Protein AF-A0A7R7AZN7-F1 (afdb_monomer)

Foldseek 3Di:
DDDLVCLLQLVVVLVVLVVCPVVDPPVVSCVVCVVSNCCSPPPNPVVDDPVSNVVSPVVNPPPDPHDDDPVVPDD

pLDDT: mean 84.05, std 17.0, range [43.56, 97.56]

Secondary structure (DSSP, 8-state):
---GGGHHHHHHHHHHHHHGGGTS-HHHHHHHHHHHHHIIIIIIGGGS-HHHHHHHHHHHTSS------GGGS--

Mean predicted aligned error: 7.8 Å

Sequence (75 aa):
MITERKLPALIAFQSFMTDQRAVLDAAEWSIKFGRPWHRITKQILPAFAPQAVEAARIAEQGPTVLYLPVEATAR

Solvent-accessible surface area (backbone atoms only — not comparable to full-atom values): 4656 Å² total; per-residue (Å²): 138,91,54,77,92,49,42,29,55,52,49,50,51,51,50,52,58,55,58,43,59,79,77,40,56,75,66,63,40,41,73,77,39,42,67,62,49,47,44,43,70,70,56,50,58,72,74,48,58,71,67,59,56,50,54,21,54,60,55,42,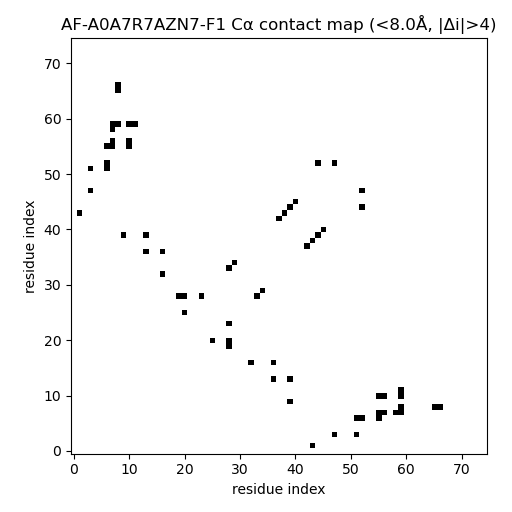78,44,95,67,79,84,76,73,63,84,81,74,76,78,126

Structure (mmCIF, N/CA/C/O backbone):
data_AF-A0A7R7AZN7-F1
#
_entry.id   AF-A0A7R7AZN7-F1
#
loop_
_atom_site.group_PDB
_atom_site.id
_atom_site.type_symbol
_atom_site.label_atom_id
_atom_site.label_alt_id
_atom_site.label_comp_id
_atom_site.label_asym_id
_atom_site.label_entity_id
_atom_site.label_seq_id
_atom_site.pdbx_PDB_ins_code
_atom_site.Cartn_x
_atom_site.Cartn_y
_atom_site.Cartn_z
_atom_site.occupancy
_atom_site.B_iso_or_equiv
_atom_site.auth_seq_id
_atom_site.auth_comp_id
_atom_site.auth_asym_id
_atom_site.auth_atom_id
_atom_site.pdbx_PDB_model_num
ATOM 1 N N . MET A 1 1 ? -1.943 -12.527 12.526 1.00 58.47 1 MET A N 1
ATOM 2 C CA . MET A 1 1 ? -3.139 -11.658 12.464 1.00 58.47 1 MET A CA 1
ATOM 3 C C . MET A 1 1 ? -2.700 -10.237 12.118 1.00 58.47 1 MET A C 1
ATOM 5 O O . MET A 1 1 ? -1.708 -9.780 12.680 1.00 58.47 1 MET A O 1
ATOM 9 N N . ILE A 1 2 ? -3.349 -9.579 11.153 1.00 74.94 2 ILE A N 1
ATOM 10 C CA . ILE A 1 2 ? -3.136 -8.147 10.871 1.00 74.94 2 ILE A CA 1
ATOM 11 C C . ILE A 1 2 ? -4.200 -7.380 11.656 1.00 74.94 2 ILE A C 1
ATOM 13 O O . ILE A 1 2 ? -5.357 -7.781 11.649 1.00 74.94 2 ILE A O 1
ATOM 17 N N . THR A 1 3 ? -3.793 -6.329 12.362 1.00 85.44 3 THR A N 1
ATOM 18 C CA . THR A 1 3 ? -4.673 -5.460 13.156 1.00 85.44 3 THR A CA 1
ATOM 19 C C . THR A 1 3 ? -4.592 -4.030 12.630 1.00 85.44 3 THR A C 1
ATOM 21 O O . THR A 1 3 ? -3.654 -3.701 11.902 1.00 85.44 3 THR A O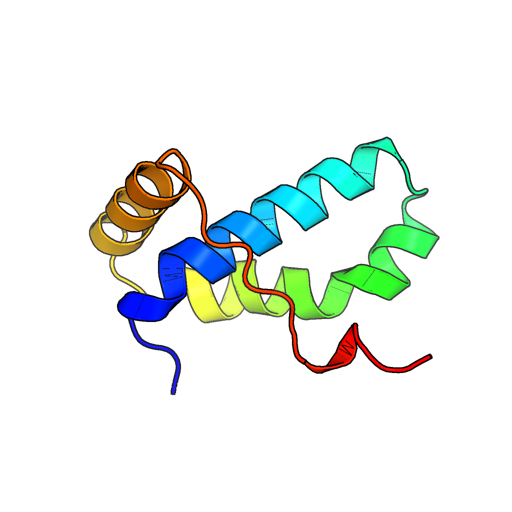 1
ATOM 24 N N . GLU A 1 4 ? -5.536 -3.170 13.022 1.00 87.06 4 GLU A N 1
ATOM 25 C CA . GLU A 1 4 ? -5.624 -1.776 12.552 1.00 87.06 4 GLU A CA 1
ATOM 26 C C . GLU A 1 4 ? -4.325 -0.982 12.750 1.00 87.06 4 GLU A C 1
ATOM 28 O O . GLU A 1 4 ? -3.932 -0.208 11.885 1.00 87.06 4 GLU A O 1
ATOM 33 N N . ARG A 1 5 ? -3.566 -1.270 13.816 1.00 86.69 5 ARG A N 1
ATOM 34 C CA . ARG A 1 5 ? -2.240 -0.680 14.081 1.00 86.69 5 ARG A CA 1
ATOM 35 C C . ARG A 1 5 ? -1.239 -0.851 12.926 1.00 86.69 5 ARG A C 1
ATOM 37 O O . ARG A 1 5 ? -0.283 -0.091 12.835 1.00 86.69 5 ARG A O 1
ATOM 44 N N . LYS A 1 6 ? -1.411 -1.864 12.069 1.00 88.31 6 LYS A N 1
ATOM 45 C CA . LYS A 1 6 ? -0.541 -2.111 10.905 1.00 88.31 6 LYS A CA 1
ATOM 46 C C . LYS A 1 6 ? -1.029 -1.433 9.623 1.00 88.31 6 LYS A C 1
ATOM 48 O O . LYS A 1 6 ? -0.288 -1.440 8.643 1.00 88.31 6 LYS A O 1
ATOM 53 N N . LEU A 1 7 ? -2.243 -0.876 9.604 1.00 91.38 7 LEU A N 1
ATOM 54 C CA . LEU A 1 7 ? -2.818 -0.265 8.404 1.00 91.38 7 LEU A CA 1
ATOM 55 C C . LEU A 1 7 ? -1.969 0.882 7.839 1.00 91.38 7 LEU A C 1
ATOM 57 O O . LEU A 1 7 ? -1.758 0.856 6.629 1.00 91.38 7 LEU A O 1
ATOM 61 N N . PRO A 1 8 ? -1.406 1.810 8.644 1.00 90.38 8 PRO A N 1
ATOM 62 C CA . PRO A 1 8 ? -0.592 2.893 8.089 1.00 90.38 8 PRO A CA 1
ATOM 63 C C . PRO A 1 8 ? 0.620 2.37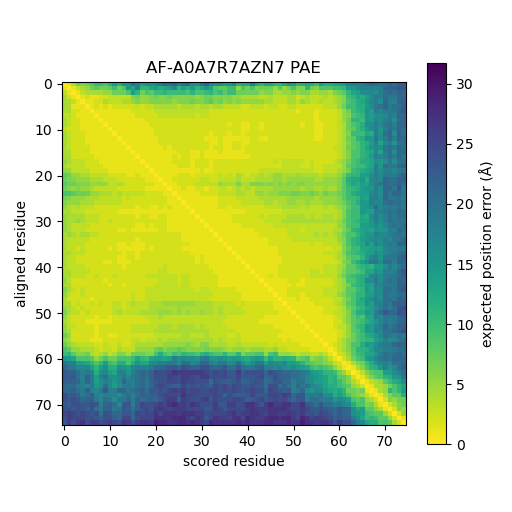2 7.306 1.00 90.38 8 PRO A C 1
ATOM 65 O O . PRO A 1 8 ? 0.861 2.787 6.180 1.00 90.38 8 PRO A O 1
ATOM 68 N N . ALA A 1 9 ? 1.327 1.370 7.841 1.00 89.25 9 ALA A N 1
ATOM 69 C CA . ALA A 1 9 ? 2.468 0.754 7.161 1.00 89.25 9 ALA A CA 1
ATOM 70 C C . ALA A 1 9 ? 2.068 0.009 5.873 1.00 89.25 9 ALA A C 1
ATOM 72 O O . ALA A 1 9 ? 2.805 0.021 4.890 1.00 89.25 9 ALA A O 1
ATOM 73 N N . LEU A 1 10 ? 0.899 -0.640 5.859 1.00 92.50 10 LEU A N 1
ATOM 74 C CA . LEU A 1 10 ? 0.379 -1.316 4.665 1.00 92.50 10 LEU A CA 1
ATOM 75 C C . LEU A 1 10 ? -0.023 -0.322 3.571 1.00 92.50 10 LEU A C 1
ATOM 77 O O . LEU A 1 10 ? 0.189 -0.605 2.394 1.00 92.50 10 LEU A O 1
ATOM 81 N N . ILE A 1 11 ? -0.579 0.827 3.959 1.00 92.88 11 ILE A N 1
ATOM 82 C CA . ILE A 1 11 ? -0.931 1.920 3.049 1.00 92.88 11 ILE A CA 1
ATOM 83 C C . ILE A 1 11 ? 0.336 2.572 2.492 1.00 92.88 11 ILE A C 1
ATOM 85 O O . ILE A 1 11 ? 0.432 2.723 1.277 1.00 92.88 11 ILE A O 1
ATOM 89 N N . ALA A 1 12 ? 1.340 2.843 3.329 1.00 90.19 12 ALA A N 1
ATOM 90 C CA . ALA A 1 12 ? 2.636 3.352 2.877 1.00 90.19 12 ALA A CA 1
ATOM 91 C C . ALA A 1 12 ? 3.295 2.392 1.870 1.00 90.19 12 ALA A C 1
ATOM 93 O O . ALA A 1 12 ? 3.770 2.803 0.813 1.00 90.19 12 ALA A O 1
ATOM 94 N N . PHE A 1 13 ? 3.255 1.082 2.141 1.00 93.38 13 PHE A N 1
ATOM 95 C CA . PHE A 1 13 ? 3.787 0.089 1.208 1.00 93.38 13 PHE A CA 1
ATOM 96 C C . PHE A 1 13 ? 2.969 -0.003 -0.091 1.00 93.38 13 PHE A C 1
ATOM 98 O O . PHE A 1 13 ? 3.540 -0.181 -1.168 1.00 93.38 13 PHE A O 1
ATOM 105 N N . GLN A 1 14 ? 1.643 0.157 -0.025 1.00 94.12 14 GLN A N 1
ATOM 106 C CA . GLN A 1 14 ? 0.803 0.277 -1.219 1.00 94.12 14 GLN A CA 1
ATOM 107 C C . GLN A 1 14 ? 1.165 1.517 -2.051 1.00 94.12 14 GLN A C 1
ATOM 109 O O . GLN A 1 14 ? 1.237 1.413 -3.278 1.00 94.12 14 GLN A O 1
ATOM 114 N N . SER A 1 15 ? 1.405 2.656 -1.399 1.00 93.19 15 SER A N 1
ATOM 115 C CA . SER A 1 15 ? 1.839 3.900 -2.044 1.00 93.19 15 SER A CA 1
ATOM 116 C C . SER A 1 15 ? 3.174 3.697 -2.763 1.00 93.19 15 SER A C 1
ATOM 118 O O . SER A 1 15 ? 3.243 3.833 -3.981 1.00 93.19 15 SER A O 1
ATOM 120 N N . PHE A 1 16 ? 4.174 3.157 -2.058 1.00 93.69 16 PHE A N 1
ATOM 121 C CA . PHE A 1 16 ? 5.470 2.804 -2.638 1.00 93.69 16 PHE A CA 1
ATOM 122 C C . PHE A 1 16 ? 5.344 1.903 -3.877 1.00 93.69 16 PHE A C 1
ATOM 124 O O . PHE A 1 16 ? 5.929 2.190 -4.919 1.00 93.69 16 PHE A O 1
ATOM 131 N N . MET A 1 17 ? 4.559 0.820 -3.805 1.00 94.88 17 MET A N 1
ATOM 132 C CA . MET A 1 17 ? 4.343 -0.054 -4.967 1.00 94.88 17 MET A CA 1
ATOM 133 C C . MET A 1 17 ? 3.680 0.690 -6.134 1.00 94.88 17 MET A C 1
ATOM 135 O O . MET A 1 17 ? 3.958 0.371 -7.289 1.00 94.88 17 MET A O 1
ATOM 139 N N . THR A 1 18 ? 2.812 1.662 -5.851 1.00 94.94 18 THR A N 1
ATOM 140 C CA . THR A 1 18 ? 2.195 2.511 -6.878 1.00 94.94 18 THR A CA 1
ATOM 141 C C . THR A 1 18 ? 3.250 3.381 -7.555 1.00 94.94 18 THR A C 1
ATOM 143 O O . THR A 1 18 ? 3.314 3.378 -8.783 1.00 94.94 18 THR A O 1
ATOM 146 N N . ASP A 1 19 ? 4.140 4.015 -6.790 1.00 94.69 19 ASP A N 1
ATOM 147 C CA . ASP A 1 19 ? 5.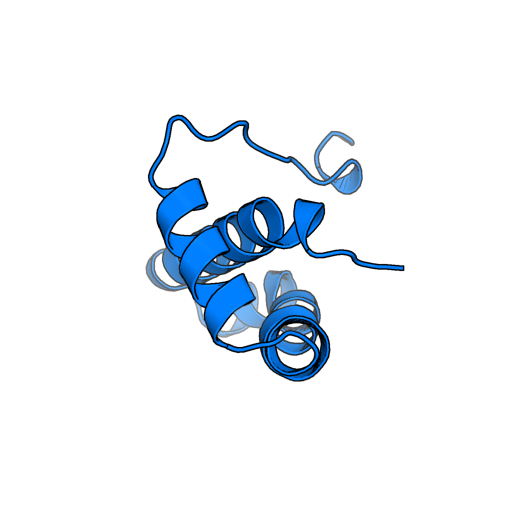229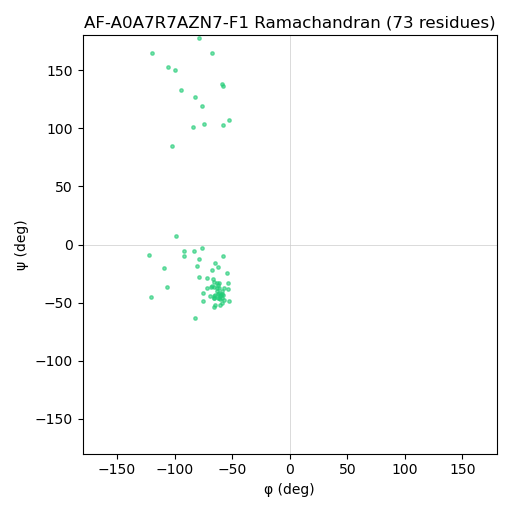 4.843 -7.329 1.00 94.69 19 ASP A CA 1
ATOM 148 C C . ASP A 1 19 ? 6.188 4.033 -8.210 1.00 94.69 19 ASP A C 1
ATOM 150 O O . ASP A 1 19 ? 6.620 4.490 -9.269 1.00 94.69 19 ASP A O 1
ATOM 154 N N . GLN A 1 20 ? 6.460 2.775 -7.843 1.00 95.31 20 GLN A N 1
ATOM 155 C CA . GLN A 1 20 ? 7.299 1.887 -8.654 1.00 95.31 20 GLN A CA 1
ATOM 156 C C . GLN A 1 20 ? 6.712 1.593 -10.046 1.00 95.31 20 GLN A C 1
ATOM 158 O O . GLN A 1 20 ? 7.470 1.210 -10.935 1.00 95.31 20 GLN A O 1
ATOM 163 N N . ARG A 1 21 ? 5.402 1.788 -10.284 1.00 92.88 21 ARG A N 1
ATOM 164 C CA . ARG A 1 21 ? 4.820 1.654 -11.638 1.00 92.88 21 ARG A CA 1
ATOM 165 C C . ARG A 1 21 ? 5.299 2.726 -12.610 1.00 92.88 21 ARG A C 1
ATOM 167 O O . ARG A 1 21 ? 5.192 2.519 -13.812 1.00 92.88 21 ARG A O 1
ATOM 174 N N . ALA A 1 22 ? 5.779 3.863 -12.110 1.00 93.00 22 ALA A N 1
ATOM 175 C CA . ALA A 1 22 ? 6.339 4.917 -12.951 1.00 93.00 22 ALA A CA 1
ATOM 176 C C . ALA A 1 22 ? 7.794 4.630 -13.360 1.00 93.00 22 ALA A C 1
ATOM 178 O O . ALA A 1 22 ? 8.297 5.240 -14.299 1.00 93.00 22 ALA A O 1
ATOM 179 N N . VAL A 1 23 ? 8.469 3.724 -12.643 1.00 93.69 23 VAL A N 1
ATOM 180 C CA . VAL A 1 23 ? 9.905 3.440 -12.801 1.00 93.69 23 VAL A CA 1
ATOM 181 C C . VAL A 1 23 ? 10.149 2.098 -13.489 1.00 93.69 23 VAL A C 1
ATOM 183 O O . VAL A 1 23 ? 11.090 1.971 -14.266 1.00 93.69 23 VAL A O 1
ATOM 186 N N . LEU A 1 24 ? 9.320 1.095 -13.199 1.00 93.56 24 LEU A N 1
ATOM 187 C CA . LEU A 1 24 ? 9.444 -0.257 -13.738 1.00 93.56 24 LEU A CA 1
ATOM 188 C C . LEU A 1 24 ? 8.490 -0.474 -14.906 1.00 93.56 24 LEU A C 1
ATOM 190 O O . LEU A 1 24 ? 7.372 0.048 -14.913 1.00 93.56 24 LEU A O 1
ATOM 194 N N . ASP A 1 25 ? 8.885 -1.336 -15.840 1.00 96.06 25 ASP A N 1
ATOM 195 C CA . ASP A 1 25 ? 7.927 -1.857 -16.805 1.00 96.06 25 ASP A CA 1
ATOM 196 C C . ASP A 1 25 ? 6.881 -2.764 -16.125 1.00 96.06 25 ASP A C 1
ATOM 198 O O . ASP A 1 25 ? 7.020 -3.215 -14.981 1.00 96.06 25 ASP A O 1
ATOM 202 N N . ALA A 1 26 ? 5.789 -3.033 -16.840 1.00 94.75 26 ALA A N 1
ATOM 203 C CA . ALA A 1 26 ? 4.663 -3.777 -16.290 1.00 94.75 26 ALA A CA 1
ATOM 204 C C . ALA A 1 26 ? 5.017 -5.222 -15.885 1.00 94.75 26 ALA A C 1
ATOM 206 O O . ALA A 1 26 ? 4.442 -5.742 -14.922 1.00 94.75 26 ALA A O 1
ATOM 207 N N . ALA A 1 27 ? 5.935 -5.876 -16.601 1.00 96.81 27 ALA A N 1
ATOM 208 C CA . ALA A 1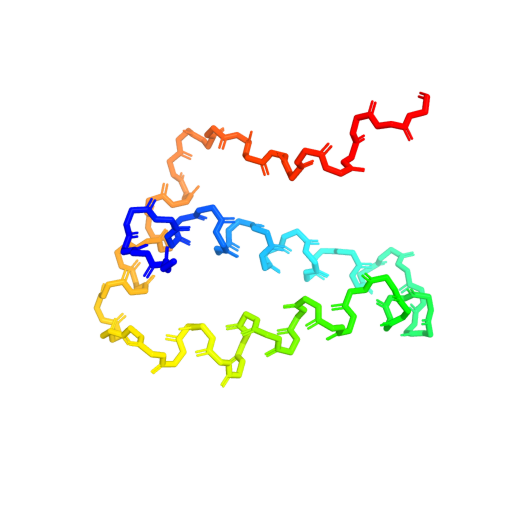 27 ? 6.312 -7.261 -16.340 1.00 96.81 27 ALA A CA 1
ATOM 209 C C . ALA A 1 27 ? 7.198 -7.351 -15.093 1.00 96.81 27 ALA A C 1
ATOM 211 O O . ALA A 1 27 ? 6.897 -8.121 -14.174 1.00 96.81 27 ALA A O 1
ATOM 212 N N . GLU A 1 28 ? 8.226 -6.509 -15.013 1.00 96.12 28 GLU A N 1
ATOM 213 C CA . GLU A 1 28 ? 9.109 -6.397 -13.853 1.00 96.12 28 GLU A CA 1
ATOM 214 C C . GLU A 1 28 ? 8.338 -5.998 -12.596 1.00 96.12 28 GLU A C 1
ATOM 216 O O . GLU A 1 28 ? 8.525 -6.589 -11.524 1.00 96.12 28 GLU A O 1
ATOM 221 N N . TRP A 1 29 ? 7.423 -5.036 -12.729 1.00 97.56 29 TRP A N 1
ATOM 222 C CA . TRP A 1 29 ? 6.554 -4.630 -11.635 1.00 97.56 29 TRP A CA 1
ATOM 223 C C . TRP A 1 29 ? 5.676 -5.790 -11.160 1.00 97.56 29 TRP A C 1
ATOM 225 O O . TRP A 1 29 ? 5.573 -6.040 -9.959 1.00 97.56 29 TRP A O 1
ATOM 235 N N . SER A 1 30 ? 5.064 -6.537 -12.085 1.00 96.25 30 SER A N 1
ATOM 236 C CA . SER A 1 30 ? 4.199 -7.671 -11.746 1.00 96.25 30 SER A CA 1
ATOM 237 C C . SER A 1 30 ? 4.963 -8.788 -11.033 1.00 96.25 30 SER A C 1
ATOM 239 O O . SER A 1 30 ? 4.456 -9.346 -10.057 1.00 96.25 30 SER A O 1
ATOM 241 N N . ILE A 1 31 ? 6.191 -9.086 -11.464 1.00 96.75 31 ILE A N 1
ATOM 242 C CA . ILE A 1 31 ? 7.052 -10.087 -10.817 1.00 96.75 31 ILE A CA 1
ATOM 243 C C . ILE A 1 31 ? 7.378 -9.672 -9.377 1.00 96.75 31 ILE A C 1
ATOM 245 O O . ILE A 1 31 ? 7.255 -10.486 -8.461 1.00 96.75 31 ILE A O 1
ATOM 249 N N . LYS A 1 32 ? 7.759 -8.407 -9.161 1.00 92.69 32 LYS A N 1
ATOM 250 C CA . LYS A 1 32 ? 8.172 -7.908 -7.839 1.00 92.69 32 LYS A CA 1
ATOM 251 C C . LYS A 1 32 ? 6.991 -7.679 -6.894 1.00 92.69 32 LYS A C 1
ATOM 253 O O . LYS A 1 32 ? 7.068 -8.011 -5.712 1.00 92.69 32 LYS A O 1
ATOM 258 N N . PHE A 1 33 ? 5.894 -7.123 -7.403 1.00 97.00 33 PHE A N 1
ATOM 259 C CA . PHE A 1 33 ? 4.827 -6.557 -6.577 1.00 97.00 33 PHE A CA 1
ATOM 260 C C . PHE A 1 33 ? 3.446 -7.171 -6.802 1.00 97.00 33 PHE A C 1
ATOM 262 O O . PHE A 1 33 ? 2.550 -6.931 -5.996 1.00 97.00 33 PHE A O 1
ATOM 269 N N . GLY A 1 34 ? 3.239 -8.013 -7.817 1.00 95.38 34 GLY A N 1
ATOM 270 C CA . GLY A 1 34 ? 1.910 -8.542 -8.150 1.00 95.38 34 GLY A CA 1
ATOM 271 C C . GLY A 1 34 ? 1.240 -9.290 -6.992 1.00 95.38 34 GLY A C 1
ATOM 272 O O . GLY A 1 34 ? 0.089 -9.013 -6.641 1.00 95.38 34 GLY A O 1
ATOM 273 N N . ARG A 1 35 ? 1.975 -10.194 -6.332 1.00 95.69 35 ARG A N 1
ATOM 274 C CA . ARG A 1 35 ? 1.474 -10.951 -5.171 1.00 95.69 35 ARG A CA 1
ATOM 275 C C . ARG A 1 35 ? 1.184 -10.064 -3.947 1.00 95.69 35 ARG A C 1
ATOM 277 O O . ARG A 1 35 ? 0.061 -10.150 -3.438 1.00 95.69 35 ARG A O 1
ATOM 284 N N . PRO A 1 36 ? 2.123 -9.238 -3.439 1.00 94.38 36 PRO A N 1
ATOM 285 C CA . PRO A 1 36 ? 1.832 -8.363 -2.302 1.00 94.38 36 PRO A CA 1
ATOM 286 C C . PRO A 1 36 ? 0.742 -7.329 -2.620 1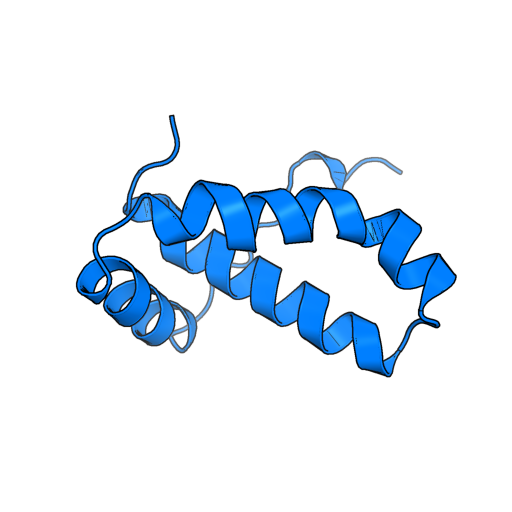.00 94.38 36 PRO A C 1
ATOM 288 O O . PRO A 1 36 ? -0.130 -7.110 -1.778 1.00 94.38 36 PRO A O 1
ATOM 291 N N . TRP A 1 37 ? 0.701 -6.785 -3.842 1.00 96.50 37 TRP A N 1
ATOM 292 C CA . TRP A 1 37 ? -0.364 -5.887 -4.295 1.00 96.50 37 TRP A CA 1
ATOM 293 C C . TRP A 1 37 ? -1.740 -6.547 -4.233 1.00 96.50 37 TRP A C 1
ATOM 295 O O . TRP A 1 37 ? -2.673 -5.987 -3.652 1.00 96.50 37 TRP A O 1
ATOM 305 N N . HIS A 1 38 ? -1.877 -7.756 -4.790 1.00 96.12 38 HIS A N 1
ATOM 306 C CA . HIS A 1 38 ? -3.132 -8.503 -4.737 1.00 96.12 38 HIS A CA 1
ATOM 307 C C . HIS A 1 38 ? -3.559 -8.756 -3.289 1.00 96.12 38 HIS A C 1
ATOM 309 O O . HIS A 1 38 ? -4.706 -8.505 -2.924 1.00 96.12 38 HIS A O 1
ATOM 315 N N . ARG A 1 39 ? -2.631 -9.197 -2.435 1.00 95.38 39 ARG A N 1
ATOM 316 C CA . ARG A 1 39 ? -2.932 -9.470 -1.028 1.00 95.38 39 ARG A CA 1
ATOM 317 C C . ARG A 1 39 ? -3.420 -8.216 -0.300 1.00 95.38 39 ARG A C 1
ATOM 319 O O . ARG A 1 39 ? -4.439 -8.276 0.383 1.00 95.38 39 ARG A O 1
ATOM 326 N N . ILE A 1 40 ? -2.739 -7.084 -0.461 1.00 93.94 40 ILE A N 1
ATOM 327 C CA . ILE A 1 40 ? -3.118 -5.830 0.203 1.00 93.94 40 ILE A CA 1
ATOM 328 C C . ILE A 1 40 ? -4.473 -5.335 -0.307 1.00 93.94 40 ILE A C 1
ATOM 330 O O . ILE A 1 40 ? -5.383 -5.115 0.490 1.00 93.94 40 ILE A O 1
ATOM 334 N N . THR A 1 41 ? -4.635 -5.229 -1.624 1.00 95.19 41 THR A N 1
ATOM 335 C CA . THR A 1 41 ? -5.809 -4.580 -2.229 1.00 95.19 41 THR A CA 1
ATOM 336 C C . THR A 1 41 ? -7.060 -5.450 -2.259 1.00 95.19 41 THR A C 1
ATOM 338 O O . THR 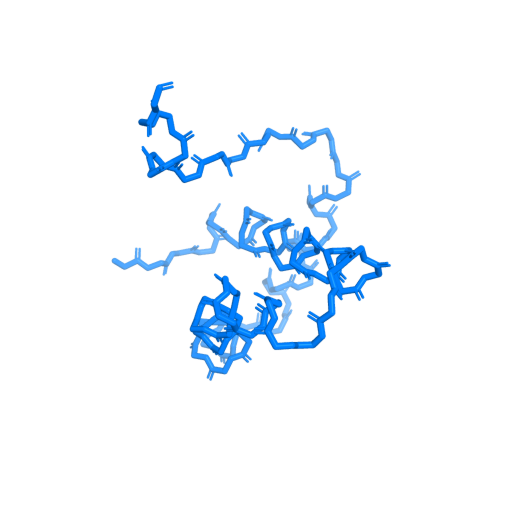A 1 41 ? -8.166 -4.913 -2.267 1.00 95.19 41 THR A O 1
ATOM 341 N N . LYS A 1 42 ? -6.915 -6.780 -2.299 1.00 96.06 42 LYS A N 1
ATOM 342 C CA . LYS A 1 42 ? -8.047 -7.710 -2.453 1.00 96.06 42 LYS A CA 1
ATOM 343 C C . LYS A 1 42 ? -8.371 -8.517 -1.206 1.00 96.06 42 LYS A C 1
ATOM 345 O O . LYS A 1 42 ? -9.485 -9.015 -1.117 1.00 96.06 42 LYS A O 1
ATOM 350 N N . GLN A 1 43 ? -7.437 -8.661 -0.267 1.00 93.44 43 GLN A N 1
ATOM 351 C CA . GLN A 1 43 ? -7.642 -9.522 0.905 1.00 93.44 43 GLN A CA 1
ATOM 352 C C . GLN A 1 43 ? -7.531 -8.754 2.218 1.00 93.44 43 GLN A C 1
ATOM 354 O O . GLN A 1 43 ? -8.360 -8.941 3.099 1.00 93.44 43 GLN A O 1
ATOM 359 N N . ILE A 1 44 ? -6.513 -7.900 2.363 1.00 92.56 44 ILE A N 1
ATOM 360 C CA . ILE A 1 44 ? -6.245 -7.230 3.637 1.00 92.56 44 ILE A CA 1
ATOM 361 C C . ILE A 1 44 ? -7.136 -6.003 3.793 1.00 92.56 44 ILE A C 1
ATOM 363 O O . ILE A 1 44 ? -7.963 -5.995 4.693 1.00 92.56 44 ILE A O 1
ATOM 367 N N . LEU A 1 45 ? -7.006 -4.984 2.935 1.00 93.44 45 LEU A N 1
ATOM 368 C CA . LEU A 1 45 ? -7.752 -3.730 3.105 1.00 93.44 45 LEU A CA 1
ATOM 369 C C . LEU A 1 45 ? -9.279 -3.916 3.104 1.00 93.44 45 LEU A C 1
ATOM 371 O O . LEU A 1 45 ? -9.921 -3.307 3.956 1.00 93.44 45 LEU A O 1
ATOM 375 N N . PRO A 1 46 ? -9.875 -4.780 2.254 1.00 96.00 46 PRO A N 1
ATOM 376 C CA . PRO A 1 46 ? -11.318 -5.026 2.295 1.00 96.00 46 PRO A CA 1
ATOM 377 C C . PRO A 1 46 ? -11.822 -5.681 3.590 1.00 96.00 46 PRO A C 1
ATOM 379 O O . PRO A 1 46 ? -13.022 -5.667 3.838 1.00 96.00 46 PRO A O 1
ATOM 382 N N . ALA A 1 47 ? -10.938 -6.264 4.408 1.00 95.06 47 ALA A N 1
ATOM 383 C CA . ALA A 1 47 ? -11.308 -6.877 5.683 1.00 95.06 47 ALA A CA 1
ATOM 384 C C . ALA A 1 47 ? -11.424 -5.864 6.839 1.00 95.06 47 ALA A C 1
ATOM 386 O O . ALA A 1 47 ? -11.813 -6.247 7.941 1.00 95.06 47 ALA A O 1
ATOM 387 N N . PHE A 1 48 ? -11.079 -4.592 6.613 1.00 93.88 48 PHE A N 1
ATOM 388 C CA . PHE A 1 48 ? -11.178 -3.530 7.614 1.00 93.88 48 PHE A CA 1
ATOM 389 C C . PHE A 1 48 ? -12.354 -2.604 7.322 1.00 93.88 48 PHE A C 1
ATOM 391 O O . PHE A 1 48 ? -12.750 -2.409 6.173 1.00 93.88 48 PHE A O 1
ATOM 398 N N . ALA A 1 49 ? -12.888 -1.988 8.377 1.00 95.69 49 ALA A N 1
ATOM 399 C CA . ALA A 1 49 ? -13.902 -0.957 8.226 1.00 95.69 49 ALA A CA 1
ATOM 400 C C . ALA A 1 49 ? -13.349 0.207 7.374 1.00 95.69 49 ALA A C 1
ATOM 402 O O . ALA A 1 49 ? -12.214 0.636 7.608 1.00 95.69 49 ALA A O 1
ATOM 403 N N . PRO A 1 50 ? -14.134 0.775 6.437 1.00 93.38 50 PRO A N 1
ATOM 404 C CA . PRO A 1 50 ? -13.670 1.861 5.570 1.00 93.38 50 PRO A CA 1
ATOM 405 C C . PRO A 1 50 ? -13.078 3.051 6.339 1.00 93.38 50 PRO A C 1
ATOM 407 O O . PRO A 1 50 ? -12.051 3.596 5.945 1.00 93.38 50 PRO A O 1
ATOM 410 N N . GLN A 1 51 ? -13.673 3.394 7.484 1.00 93.12 51 GLN A N 1
ATOM 411 C CA . GLN A 1 51 ? -13.198 4.450 8.382 1.00 93.12 51 GLN A CA 1
ATOM 412 C C . GLN A 1 51 ? -11.804 4.184 8.972 1.00 93.12 51 GLN A C 1
ATOM 414 O O . GLN A 1 51 ? -11.022 5.116 9.130 1.00 93.12 51 GLN A O 1
ATOM 419 N N . ALA A 1 52 ? -11.466 2.924 9.262 1.00 92.94 52 ALA A N 1
ATOM 420 C CA . ALA A 1 52 ? -10.154 2.553 9.787 1.00 92.94 52 ALA A CA 1
ATOM 421 C C . ALA A 1 52 ? -9.079 2.669 8.699 1.00 92.94 52 ALA A C 1
ATOM 423 O O . ALA A 1 52 ? -7.966 3.120 8.964 1.00 92.94 52 ALA A O 1
ATOM 424 N N . VAL A 1 53 ? -9.425 2.308 7.458 1.00 93.25 53 VAL A N 1
ATOM 425 C CA . VAL A 1 53 ? -8.542 2.497 6.301 1.00 93.25 53 VAL A CA 1
ATOM 426 C C . VAL A 1 53 ? -8.310 3.985 6.046 1.00 93.25 53 VAL A C 1
ATOM 428 O O . VAL A 1 53 ? -7.171 4.384 5.829 1.00 93.25 53 VAL A O 1
ATOM 431 N N . GLU A 1 54 ? -9.354 4.812 6.121 1.00 91.94 54 GLU A N 1
ATOM 432 C CA . GLU A 1 54 ? -9.229 6.258 5.921 1.00 91.94 54 GLU A CA 1
ATOM 433 C C . GLU A 1 54 ? -8.402 6.934 7.020 1.00 91.94 54 GLU A C 1
ATOM 435 O O . GLU A 1 54 ? -7.464 7.671 6.722 1.00 91.94 54 GLU A O 1
ATOM 440 N N . ALA A 1 55 ? -8.657 6.605 8.289 1.00 89.88 55 ALA A N 1
ATOM 441 C CA . ALA A 1 55 ? -7.843 7.086 9.404 1.00 89.88 55 ALA A CA 1
ATOM 442 C C . ALA A 1 55 ? -6.362 6.706 9.237 1.00 89.88 55 ALA A C 1
ATOM 444 O O . ALA A 1 55 ? -5.468 7.500 9.531 1.00 89.88 55 ALA A O 1
ATOM 445 N N . ALA A 1 56 ? -6.091 5.509 8.717 1.00 90.56 56 ALA A N 1
ATOM 446 C CA . ALA A 1 56 ? -4.735 5.060 8.452 1.00 90.56 56 ALA A CA 1
ATOM 447 C C . ALA A 1 56 ? -4.072 5.771 7.256 1.00 90.56 56 ALA A C 1
ATOM 449 O O . ALA A 1 56 ? -2.855 5.943 7.287 1.00 90.56 56 ALA A O 1
ATOM 450 N N . ARG A 1 57 ? -4.835 6.227 6.248 1.00 89.88 57 ARG A N 1
ATOM 451 C CA . ARG A 1 57 ? -4.315 7.102 5.176 1.00 89.88 57 ARG A CA 1
ATOM 452 C C . ARG A 1 57 ? -3.905 8.462 5.725 1.00 89.88 57 ARG A C 1
ATOM 454 O O . ARG A 1 57 ? -2.823 8.935 5.416 1.00 89.88 57 ARG A O 1
ATOM 461 N N . ILE A 1 58 ? -4.732 9.053 6.585 1.00 86.44 58 ILE A N 1
ATOM 462 C CA . ILE A 1 58 ? -4.416 10.334 7.235 1.00 86.44 58 ILE A CA 1
ATOM 463 C C . ILE A 1 58 ? -3.153 10.196 8.099 1.00 86.44 58 ILE A C 1
ATOM 465 O O . ILE A 1 58 ? -2.285 11.064 8.076 1.00 86.44 58 ILE A O 1
ATOM 469 N N . ALA A 1 59 ? -3.022 9.086 8.833 1.00 81.94 59 ALA A N 1
ATOM 470 C CA . ALA A 1 59 ? -1.850 8.815 9.664 1.00 81.94 59 ALA A CA 1
ATOM 471 C C . ALA A 1 59 ? -0.560 8.589 8.855 1.00 81.94 59 ALA A C 1
ATOM 473 O O . ALA A 1 59 ? 0.524 8.889 9.352 1.00 81.94 59 ALA A O 1
ATOM 474 N N . GLU A 1 60 ? -0.659 8.061 7.632 1.00 78.38 60 GLU A N 1
ATOM 475 C CA . GLU A 1 60 ? 0.489 7.863 6.738 1.00 78.38 60 GLU A CA 1
ATOM 476 C C . GLU A 1 60 ? 1.116 9.192 6.290 1.00 78.38 60 GLU A C 1
ATOM 478 O O . GLU A 1 60 ? 2.340 9.272 6.211 1.00 78.38 60 GLU A O 1
ATOM 483 N N . GLN A 1 61 ? 0.305 10.246 6.143 1.00 66.31 61 GLN A N 1
ATOM 484 C CA . GLN A 1 61 ? 0.753 11.599 5.789 1.00 66.31 61 GLN A CA 1
ATOM 485 C C . GLN A 1 61 ? 1.404 12.380 6.951 1.00 66.31 61 GLN A C 1
ATOM 487 O O . GLN A 1 61 ? 1.864 13.507 6.760 1.00 66.31 61 GLN A O 1
ATOM 492 N N . GLY A 1 62 ? 1.449 11.803 8.160 1.00 60.16 62 GLY A N 1
ATOM 493 C CA . GLY A 1 62 ? 2.272 12.290 9.275 1.00 60.16 62 GLY A CA 1
ATOM 494 C C . GLY A 1 62 ? 3.746 11.868 9.134 1.00 60.16 62 GLY A C 1
ATOM 495 O O . GLY A 1 62 ? 4.081 11.156 8.194 1.00 60.16 62 GLY A O 1
ATOM 496 N N . PRO A 1 63 ? 4.664 12.259 10.044 1.00 49.59 63 PRO A N 1
ATOM 497 C CA . PRO A 1 63 ? 6.064 11.823 9.982 1.00 49.59 63 PRO A CA 1
ATOM 498 C C . PRO A 1 63 ? 6.159 10.286 10.011 1.00 49.59 63 PRO A C 1
ATOM 500 O O . PRO A 1 63 ? 5.970 9.645 11.047 1.00 49.59 63 PRO A O 1
ATOM 503 N N . THR A 1 64 ? 6.404 9.691 8.843 1.00 54.41 64 THR A N 1
ATOM 504 C CA . THR A 1 64 ? 6.313 8.251 8.599 1.00 54.41 64 THR A CA 1
ATOM 505 C C . THR A 1 64 ? 7.525 7.521 9.183 1.00 54.41 64 THR A C 1
ATOM 507 O O . THR A 1 64 ? 8.660 7.718 8.749 1.00 54.41 64 THR A O 1
ATOM 510 N N . VAL A 1 65 ? 7.303 6.607 10.132 1.00 52.53 65 VAL A N 1
ATOM 511 C CA . VAL A 1 65 ? 8.295 5.576 10.473 1.00 52.53 65 VAL A CA 1
ATOM 512 C C . VAL A 1 65 ? 8.277 4.550 9.341 1.00 52.53 65 VAL A C 1
ATOM 514 O O . VAL A 1 65 ? 7.347 3.749 9.242 1.00 52.53 65 VAL A O 1
ATOM 517 N N . LEU A 1 66 ? 9.280 4.599 8.462 1.00 54.75 66 LEU 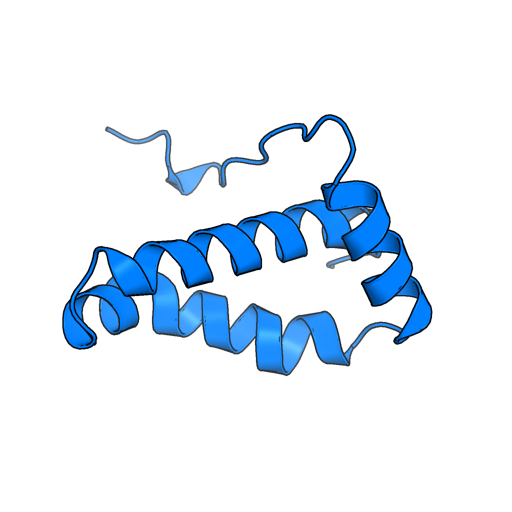A N 1
ATOM 518 C CA . LEU A 1 66 ? 9.492 3.620 7.393 1.00 54.75 66 LEU A CA 1
ATOM 519 C C . LEU A 1 66 ? 9.506 2.197 7.976 1.00 54.75 66 LEU A C 1
ATOM 521 O O . LEU A 1 66 ? 10.467 1.781 8.624 1.00 54.75 66 LEU A O 1
ATOM 525 N N . TYR A 1 67 ? 8.441 1.430 7.738 1.00 54.69 67 TYR A N 1
ATOM 526 C CA . TYR A 1 67 ? 8.448 -0.007 7.983 1.00 54.69 67 TYR A CA 1
ATOM 527 C C . TYR A 1 67 ? 9.054 -0.703 6.765 1.00 54.69 67 TYR A C 1
ATOM 529 O O . TYR A 1 67 ? 8.384 -0.896 5.751 1.00 54.69 67 TYR A O 1
ATOM 537 N N . LEU A 1 68 ? 10.325 -1.084 6.870 1.00 57.97 68 LEU A N 1
ATOM 538 C CA . LEU A 1 68 ? 10.948 -2.003 5.925 1.00 57.97 68 LEU A CA 1
ATOM 539 C C . LEU A 1 68 ? 10.591 -3.444 6.329 1.00 57.97 68 LEU A C 1
ATOM 541 O O . LEU A 1 68 ? 10.805 -3.821 7.487 1.00 57.97 68 LEU A O 1
ATOM 545 N N . PRO A 1 69 ? 10.054 -4.274 5.416 1.00 43.91 69 PRO A N 1
ATOM 546 C CA . PRO A 1 69 ? 9.944 -5.707 5.652 1.00 43.91 69 PRO A CA 1
ATOM 547 C C . PRO A 1 69 ? 11.344 -6.273 5.915 1.00 43.91 69 PRO A C 1
ATOM 549 O O . PRO A 1 69 ? 12.284 -5.957 5.191 1.00 43.91 69 PRO A O 1
ATOM 552 N N . VAL A 1 70 ? 11.479 -7.142 6.921 1.00 50.41 70 VAL A N 1
ATOM 553 C CA . VAL A 1 70 ? 12.759 -7.764 7.338 1.00 50.41 70 VAL A CA 1
ATOM 554 C C . VAL A 1 70 ? 13.464 -8.557 6.224 1.00 50.41 70 VAL A C 1
ATOM 556 O O . VAL A 1 70 ? 14.610 -8.960 6.367 1.00 50.41 70 VAL A O 1
ATOM 559 N N . GLU A 1 71 ? 12.777 -8.776 5.106 1.00 50.44 71 GLU A N 1
ATOM 560 C CA . GLU A 1 71 ? 13.258 -9.447 3.898 1.00 50.44 71 GLU A CA 1
ATOM 561 C C . GLU A 1 71 ? 14.139 -8.530 3.020 1.00 50.44 71 GLU A C 1
ATOM 563 O O . GLU A 1 71 ? 14.808 -9.020 2.115 1.00 50.44 71 GLU A O 1
ATOM 568 N N . ALA A 1 72 ? 14.171 -7.214 3.282 1.00 51.12 72 ALA A N 1
ATOM 569 C CA . ALA A 1 72 ? 14.932 -6.228 2.504 1.00 51.12 72 ALA A CA 1
ATOM 570 C C . ALA A 1 72 ? 16.363 -5.960 3.023 1.00 51.12 72 ALA A C 1
ATOM 572 O O . ALA A 1 72 ? 17.113 -5.235 2.377 1.00 51.12 72 ALA A O 1
ATOM 573 N N . THR A 1 73 ? 16.764 -6.537 4.162 1.00 48.66 73 THR A N 1
ATOM 574 C CA . THR A 1 73 ? 18.104 -6.356 4.762 1.00 48.66 73 THR A CA 1
ATOM 575 C C . THR A 1 73 ? 19.088 -7.492 4.470 1.00 48.66 73 THR A C 1
ATOM 577 O O . THR A 1 73 ? 20.188 -7.499 5.015 1.00 48.66 73 THR A O 1
ATOM 580 N N . ALA A 1 74 ? 18.738 -8.443 3.602 1.00 45.94 74 ALA A N 1
ATOM 581 C CA . ALA A 1 74 ? 19.647 -9.508 3.191 1.00 45.94 74 ALA A CA 1
ATOM 582 C C . ALA A 1 74 ? 20.243 -9.231 1.801 1.00 45.94 74 ALA A C 1
ATOM 584 O O . ALA A 1 74 ? 19.741 -9.739 0.796 1.00 45.94 74 ALA A O 1
ATOM 585 N N . ARG A 1 75 ? 21.329 -8.452 1.757 1.00 43.56 75 ARG A N 1
ATOM 586 C CA . ARG A 1 75 ? 22.519 -8.742 0.940 1.00 43.56 75 ARG A CA 1
ATOM 587 C C . ARG A 1 75 ? 23.693 -7.858 1.329 1.00 43.56 75 ARG A C 1
ATOM 589 O O . ARG A 1 75 ? 23.487 -6.632 1.423 1.00 43.56 75 ARG A O 1
#

Radius of gyration: 13.0 Å; Cα contacts (8 Å, |Δi|>4): 34; chains: 1; bounding box: 36×24×31 Å